Protein AF-A0A182IES1-F1 (afdb_monomer_lite)

Organism: Anopheles arabiensis (NCBI:txid7173)

Sequence (62 aa):
LTVEEASYQWKKLLTSYRTYKSKLRKSQQSGAVAEDVFRPRWFAFDAMKFLDDTMKDGTHLD

Secondary structure (DSSP, 8-state):
--HHHHHHHHHHHHHHHHHHHHHHHHHHHS---TTTS-----TTTGGGTTHHHHTTTT----

pLDDT: mean 82.19, std 15.47, range [39.19, 96.19]

Radius of gyration: 14.52 Å; chains: 1; bounding box: 36×18×39 Å

Structure (mmCIF, N/CA/C/O backbone):
data_AF-A0A182IES1-F1
#
_entry.id   AF-A0A182IES1-F1
#
loop_
_atom_site.group_PDB
_atom_site.id
_atom_site.type_symbol
_atom_site.label_atom_id
_atom_site.label_alt_id
_atom_site.label_comp_id
_atom_site.label_asym_id
_atom_site.label_entity_id
_atom_site.label_seq_id
_atom_site.pdbx_PDB_ins_code
_atom_site.Cartn_x
_atom_site.Cartn_y
_atom_site.Cartn_z
_atom_site.occupancy
_atom_site.B_iso_or_equiv
_atom_site.auth_seq_id
_atom_site.auth_comp_id
_atom_site.auth_asym_id
_atom_site.auth_atom_id
_atom_site.pdbx_PDB_model_num
ATOM 1 N N . LEU A 1 1 ? 9.361 3.507 -17.380 1.00 75.31 1 LEU A N 1
ATOM 2 C CA . LEU A 1 1 ? 9.529 3.680 -15.927 1.00 75.31 1 LEU A CA 1
ATOM 3 C C . LEU A 1 1 ? 11.022 3.746 -15.664 1.00 75.31 1 LEU A C 1
ATOM 5 O O . LEU A 1 1 ? 11.704 2.765 -15.951 1.00 75.31 1 LEU A O 1
ATOM 9 N N . THR A 1 2 ? 11.539 4.890 -15.230 1.00 96.19 2 THR A N 1
ATOM 10 C CA . THR A 1 2 ? 12.942 4.983 -14.803 1.00 96.19 2 TH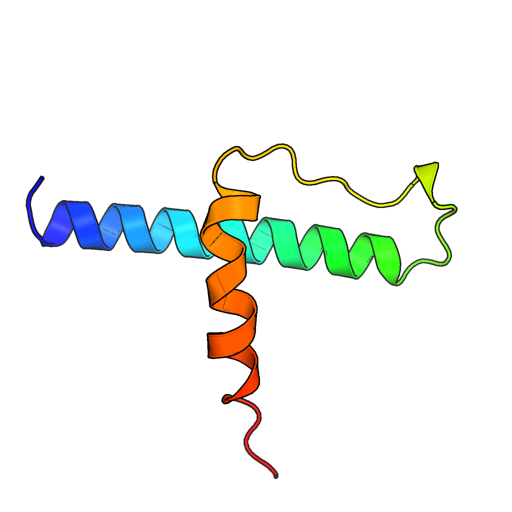R A CA 1
ATOM 11 C C . THR A 1 2 ? 13.123 4.331 -13.431 1.00 96.19 2 THR A C 1
ATOM 13 O O . THR A 1 2 ? 12.147 4.015 -12.740 1.00 96.19 2 THR A O 1
ATOM 16 N N . VAL A 1 3 ? 14.372 4.118 -13.018 1.00 95.06 3 VAL A N 1
ATOM 17 C CA . VAL A 1 3 ? 14.688 3.565 -11.691 1.00 95.06 3 VAL A CA 1
ATOM 18 C C . VAL A 1 3 ? 14.201 4.503 -10.579 1.00 95.06 3 VAL A C 1
ATOM 20 O O . VAL A 1 3 ? 13.690 4.048 -9.551 1.00 95.06 3 VAL A O 1
ATOM 23 N N . GLU A 1 4 ? 14.292 5.815 -10.793 1.00 95.75 4 GLU A N 1
ATOM 24 C CA . GLU A 1 4 ? 13.831 6.843 -9.859 1.00 95.75 4 GLU A CA 1
ATOM 25 C C . GLU A 1 4 ? 12.307 6.819 -9.719 1.00 95.75 4 GLU A C 1
ATOM 27 O O . GLU A 1 4 ? 11.785 6.819 -8.601 1.00 95.75 4 GLU A O 1
ATOM 32 N N . GLU A 1 5 ? 11.588 6.732 -10.841 1.00 94.88 5 GLU A N 1
ATOM 33 C CA . GLU A 1 5 ? 10.128 6.619 -10.854 1.00 94.88 5 GLU A CA 1
ATOM 34 C C . GLU A 1 5 ? 9.664 5.334 -10.160 1.00 94.88 5 GLU A C 1
ATOM 36 O O . GLU A 1 5 ? 8.747 5.373 -9.335 1.00 94.88 5 GLU A O 1
ATOM 41 N N . ALA A 1 6 ? 10.330 4.206 -10.436 1.00 94.38 6 ALA A N 1
ATOM 42 C CA . ALA A 1 6 ? 10.068 2.927 -9.777 1.00 94.38 6 ALA A CA 1
ATOM 43 C C . ALA A 1 6 ? 10.228 3.044 -8.257 1.00 94.38 6 ALA A C 1
ATOM 45 O O . ALA A 1 6 ? 9.338 2.671 -7.490 1.00 94.38 6 ALA A O 1
ATOM 46 N N . SER A 1 7 ? 11.347 3.627 -7.825 1.00 94.62 7 SER A N 1
ATOM 47 C CA . SER A 1 7 ? 11.681 3.814 -6.414 1.00 94.62 7 SER A CA 1
ATOM 48 C C . SER A 1 7 ? 10.688 4.735 -5.708 1.00 94.62 7 SER A C 1
ATOM 50 O O . SER A 1 7 ? 10.307 4.493 -4.559 1.00 94.62 7 SER A O 1
ATOM 52 N N . TYR A 1 8 ? 10.237 5.788 -6.387 1.00 95.25 8 TYR A N 1
ATOM 53 C CA . TYR A 1 8 ? 9.236 6.706 -5.860 1.00 95.25 8 TYR A CA 1
ATOM 54 C C . TYR A 1 8 ? 7.872 6.025 -5.682 1.00 95.25 8 TYR A C 1
ATOM 56 O O . TYR A 1 8 ? 7.267 6.125 -4.610 1.00 95.25 8 TYR A O 1
ATOM 64 N N . GLN A 1 9 ? 7.407 5.274 -6.685 1.00 95.25 9 GLN A N 1
ATOM 65 C CA . GLN A 1 9 ? 6.147 4.533 -6.582 1.00 95.25 9 GLN A CA 1
ATOM 66 C C . GLN A 1 9 ? 6.221 3.448 -5.506 1.00 95.25 9 GLN A C 1
ATOM 68 O O . GLN A 1 9 ? 5.295 3.319 -4.705 1.00 95.25 9 GLN A O 1
ATOM 73 N N . TRP A 1 10 ? 7.347 2.740 -5.406 1.00 94.25 10 TRP A N 1
ATOM 74 C CA . TRP A 1 10 ? 7.581 1.760 -4.349 1.00 94.25 10 TRP A CA 1
ATOM 75 C C . TRP A 1 10 ? 7.443 2.371 -2.949 1.00 94.25 10 TRP A C 1
ATOM 77 O O . TRP A 1 10 ? 6.717 1.840 -2.108 1.00 94.25 10 TRP A O 1
ATOM 87 N N . LYS A 1 11 ? 8.044 3.543 -2.703 1.00 95.19 11 LYS A N 1
ATOM 88 C CA . LYS A 1 11 ? 7.892 4.263 -1.425 1.00 95.19 11 LYS A CA 1
ATOM 89 C C . LYS A 1 11 ? 6.431 4.611 -1.125 1.00 95.19 11 LYS A C 1
ATOM 91 O O . LYS A 1 11 ? 5.991 4.471 0.015 1.00 95.19 11 LYS A O 1
ATOM 96 N N . LYS A 1 12 ? 5.653 5.025 -2.131 1.00 95.38 12 LYS A N 1
ATOM 97 C CA . LYS A 1 12 ? 4.218 5.325 -1.963 1.00 95.38 12 LYS A CA 1
ATOM 98 C C . LYS A 1 12 ? 3.399 4.080 -1.626 1.00 95.38 12 LYS A C 1
ATOM 100 O O . LYS A 1 12 ? 2.534 4.142 -0.747 1.00 95.38 12 LYS A O 1
ATOM 105 N N . LEU A 1 13 ? 3.686 2.963 -2.295 1.00 94.62 13 LEU A N 1
ATOM 106 C CA . LEU A 1 13 ? 3.078 1.666 -2.006 1.00 94.62 13 LEU A CA 1
ATOM 107 C C . LEU A 1 13 ? 3.391 1.239 -0.565 1.00 94.62 13 LEU A C 1
ATOM 109 O O . LEU A 1 13 ? 2.474 0.936 0.197 1.00 94.62 13 LEU A O 1
ATOM 113 N N . LEU A 1 14 ? 4.660 1.312 -0.148 1.00 94.31 14 LEU A N 1
ATOM 114 C CA . LEU A 1 14 ? 5.085 0.968 1.212 1.00 94.31 14 LEU A CA 1
ATOM 115 C C . LEU A 1 14 ? 4.382 1.810 2.281 1.00 94.31 14 LEU A C 1
ATOM 117 O O . LEU A 1 14 ? 3.887 1.266 3.271 1.00 94.31 14 LEU A O 1
ATOM 121 N N . THR A 1 15 ? 4.320 3.129 2.090 1.00 94.25 15 THR A N 1
ATOM 122 C CA . THR A 1 15 ? 3.625 4.032 3.018 1.00 94.25 15 THR A CA 1
ATOM 123 C C . THR A 1 15 ? 2.153 3.658 3.137 1.00 94.25 15 THR A C 1
ATOM 125 O O . THR A 1 15 ? 1.650 3.497 4.248 1.00 94.25 15 THR A O 1
ATOM 128 N N . SER A 1 16 ? 1.483 3.443 2.002 1.00 94.44 16 SER A N 1
ATOM 129 C CA . SER A 1 16 ? 0.072 3.056 1.974 1.00 94.44 16 SER A CA 1
ATOM 130 C C . SER A 1 16 ? -0.143 1.738 2.717 1.00 94.44 16 SER A C 1
ATOM 132 O O . SER A 1 16 ? -0.958 1.675 3.637 1.00 94.44 16 SER A O 1
ATOM 134 N N . TYR A 1 17 ? 0.650 0.713 2.407 1.00 94.69 17 TYR A N 1
ATOM 135 C CA . TYR A 1 17 ? 0.571 -0.589 3.062 1.00 94.69 17 TYR A CA 1
ATOM 136 C C . TYR A 1 17 ? 0.698 -0.487 4.587 1.00 94.69 17 TYR A C 1
ATOM 138 O O . TYR A 1 17 ? -0.162 -0.981 5.320 1.00 94.69 17 TYR A O 1
ATOM 146 N N . ARG A 1 18 ? 1.703 0.249 5.081 1.00 92.12 18 ARG A N 1
ATOM 147 C CA . ARG A 1 18 ? 1.907 0.483 6.522 1.00 92.12 18 ARG A CA 1
ATOM 148 C C . ARG A 1 18 ? 0.716 1.188 7.169 1.00 92.12 18 ARG A C 1
ATOM 150 O O . ARG A 1 18 ? 0.313 0.818 8.273 1.00 92.12 18 ARG A O 1
ATOM 157 N N . THR A 1 19 ? 0.121 2.171 6.493 1.00 93.06 19 THR A N 1
ATOM 158 C CA . THR A 1 19 ? -1.082 2.858 6.981 1.00 93.06 19 THR A CA 1
ATOM 159 C C . THR A 1 19 ? -2.264 1.900 7.109 1.00 93.06 19 THR A C 1
ATOM 161 O O . THR A 1 19 ? -2.911 1.875 8.157 1.00 93.06 19 THR A O 1
ATOM 164 N N . TYR A 1 20 ? -2.540 1.091 6.082 1.00 92.75 20 TYR A N 1
ATOM 165 C CA . TYR A 1 20 ? -3.632 0.113 6.121 1.00 92.75 20 TYR A CA 1
ATOM 166 C C . TYR A 1 20 ? -3.392 -0.967 7.185 1.00 92.75 20 TYR A C 1
ATOM 168 O O . TYR A 1 20 ? -4.312 -1.290 7.933 1.00 92.75 20 TYR A O 1
ATOM 176 N N . LYS A 1 21 ? -2.151 -1.448 7.332 1.00 91.31 21 LYS A N 1
ATOM 177 C CA . LYS A 1 21 ? -1.762 -2.409 8.376 1.00 91.31 21 LYS A CA 1
ATOM 178 C C . LYS A 1 21 ? -1.955 -1.837 9.782 1.00 91.31 21 LYS A C 1
ATOM 180 O O . LYS A 1 21 ? -2.486 -2.512 10.658 1.00 91.31 21 LYS A O 1
ATOM 185 N N . SER A 1 22 ? -1.584 -0.573 9.998 1.00 89.94 22 SER A N 1
ATOM 186 C CA . SER A 1 22 ? -1.804 0.117 11.276 1.00 89.94 22 SER A CA 1
ATOM 187 C C . SER A 1 22 ? -3.294 0.252 11.605 1.00 89.94 22 SER A C 1
ATOM 189 O O . SER A 1 22 ? -3.693 -0.022 12.735 1.00 89.94 22 SER A O 1
ATOM 191 N N . LYS A 1 23 ? -4.131 0.609 10.619 1.00 89.88 23 LYS A N 1
ATOM 192 C CA . LYS A 1 23 ? -5.595 0.667 10.784 1.00 89.88 23 LYS A CA 1
ATOM 193 C C . LYS A 1 23 ? -6.185 -0.701 11.128 1.00 89.88 23 LYS A C 1
ATOM 195 O O . LYS A 1 23 ? -6.963 -0.790 12.072 1.00 89.88 23 LYS A O 1
ATOM 200 N N . LEU A 1 24 ? -5.763 -1.751 10.418 1.00 89.56 24 LEU A N 1
ATOM 201 C CA . LEU A 1 24 ? -6.180 -3.128 10.685 1.00 89.56 24 LEU A CA 1
ATOM 202 C C . LEU A 1 24 ? -5.824 -3.538 12.120 1.00 89.56 24 LEU A C 1
ATOM 204 O O . LEU A 1 24 ? -6.711 -3.910 12.884 1.00 89.56 24 LEU A O 1
ATOM 208 N N . ARG A 1 25 ? -4.563 -3.355 12.532 1.00 87.38 25 ARG A N 1
ATOM 209 C CA . ARG A 1 25 ? -4.111 -3.678 13.893 1.00 87.38 25 ARG A CA 1
ATOM 210 C C . ARG A 1 25 ? -4.888 -2.913 14.964 1.00 87.38 25 ARG A C 1
ATOM 212 O O . ARG A 1 25 ? -5.292 -3.502 15.957 1.00 87.38 25 ARG A O 1
ATOM 219 N N . LYS A 1 26 ? -5.115 -1.609 14.768 1.00 85.88 26 LYS A N 1
ATOM 220 C CA . LYS A 1 26 ? -5.889 -0.788 15.714 1.00 85.88 26 LYS A CA 1
ATOM 221 C C . LYS A 1 26 ? -7.331 -1.270 15.837 1.00 85.88 26 LYS A C 1
ATOM 223 O O . LYS A 1 26 ? -7.833 -1.358 16.949 1.00 85.88 26 LYS A O 1
ATOM 228 N N . SER A 1 27 ? -7.965 -1.625 14.718 1.00 85.38 27 SER A N 1
ATOM 229 C CA . SER A 1 27 ? -9.339 -2.139 14.734 1.00 85.38 27 SER A CA 1
ATOM 230 C C . SER A 1 27 ? -9.474 -3.482 15.455 1.00 85.38 27 SER A C 1
ATOM 232 O O . SER A 1 27 ? -10.526 -3.766 16.007 1.00 85.38 27 SER A O 1
ATOM 234 N N . GLN A 1 28 ? -8.404 -4.283 15.490 1.00 83.06 28 GLN A N 1
ATOM 235 C CA . GLN A 1 28 ? -8.361 -5.562 16.204 1.00 83.06 28 GLN A CA 1
ATOM 236 C C . GLN A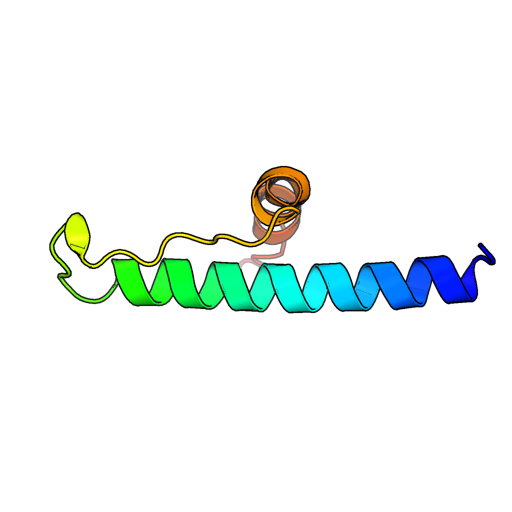 1 28 ? -8.044 -5.409 17.703 1.00 83.06 28 GLN A C 1
ATOM 238 O O . GLN A 1 28 ? -8.291 -6.334 18.467 1.00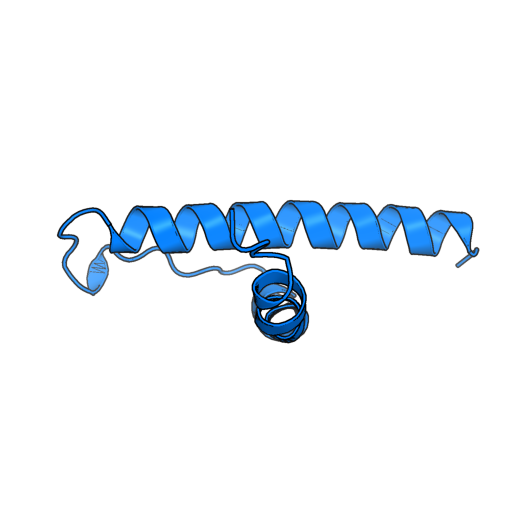 83.06 28 GLN A O 1
ATOM 243 N N . GLN A 1 29 ? -7.454 -4.282 18.124 1.00 77.94 29 GLN A N 1
ATOM 244 C CA . GLN A 1 29 ? -7.075 -4.033 19.524 1.00 77.94 29 GLN A CA 1
ATOM 245 C C . GLN A 1 29 ? -8.223 -3.487 20.376 1.00 77.94 29 GLN A C 1
ATOM 247 O O . GLN A 1 29 ? -8.294 -3.793 21.564 1.00 77.94 29 GLN A O 1
ATO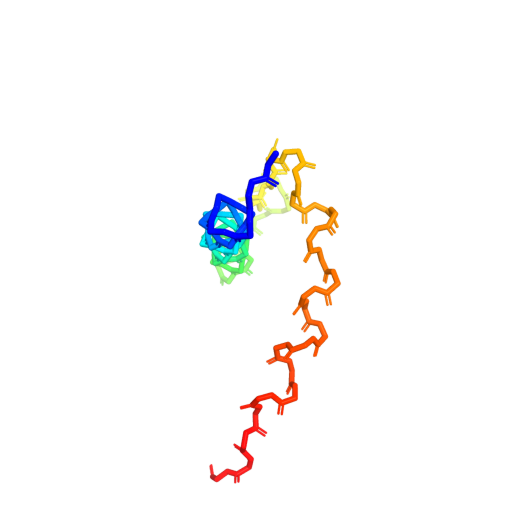M 252 N N . SER A 1 30 ? -9.120 -2.682 19.804 1.00 62.84 30 SER A N 1
ATOM 253 C CA . SER A 1 30 ? -10.422 -2.446 20.434 1.00 62.84 30 SER A CA 1
ATOM 254 C C . SER A 1 30 ? -11.174 -3.771 20.439 1.00 62.84 30 SER A C 1
ATOM 256 O O . SER A 1 30 ? -11.099 -4.465 19.431 1.00 62.84 30 SER A O 1
ATOM 258 N N . GLY A 1 31 ? -11.893 -4.125 21.511 1.00 61.69 31 GLY A N 1
ATOM 259 C CA . GLY A 1 31 ? -12.780 -5.304 21.596 1.00 61.69 31 GLY A CA 1
ATOM 260 C C . GLY A 1 31 ? -13.984 -5.240 20.643 1.00 61.69 31 GLY A C 1
ATOM 261 O O . GLY A 1 31 ? -15.121 -5.460 21.041 1.00 61.69 31 GLY A O 1
ATOM 262 N N . ALA A 1 32 ? -13.708 -4.860 19.402 1.00 62.97 32 ALA A N 1
ATOM 263 C CA . ALA A 1 32 ? -14.574 -4.720 18.265 1.00 62.97 32 ALA A CA 1
ATOM 264 C C . ALA A 1 32 ? -15.149 -6.092 17.921 1.00 62.97 32 ALA A C 1
ATOM 266 O O . ALA A 1 32 ? -14.425 -7.088 17.819 1.00 62.97 32 ALA A O 1
ATOM 267 N N . VAL A 1 33 ? -16.464 -6.133 17.736 1.00 62.97 33 VAL A N 1
ATOM 268 C CA . VAL A 1 33 ? -17.151 -7.302 17.190 1.00 62.97 33 VAL A CA 1
ATOM 269 C C . VAL A 1 33 ? -16.605 -7.532 15.771 1.00 62.97 33 VAL A C 1
ATOM 271 O O . VAL A 1 33 ? -16.151 -6.592 15.126 1.00 62.97 33 VAL A O 1
ATOM 274 N N . ALA A 1 34 ? -16.604 -8.763 15.252 1.00 63.34 34 ALA A N 1
ATOM 275 C CA . ALA A 1 34 ? -15.998 -9.090 13.948 1.00 63.34 34 ALA A CA 1
ATOM 276 C C . ALA A 1 34 ? -16.499 -8.228 12.755 1.00 63.34 34 ALA A C 1
ATOM 278 O O . ALA A 1 34 ? -15.826 -8.134 11.722 1.00 63.34 34 ALA A O 1
ATOM 279 N N . GLU A 1 35 ? -17.663 -7.593 12.908 1.00 65.44 35 GLU A N 1
ATOM 280 C CA . GLU A 1 35 ? -18.269 -6.616 11.992 1.00 65.44 35 GLU A CA 1
ATOM 281 C C . GLU A 1 35 ? -17.521 -5.261 11.964 1.00 65.44 35 GLU A C 1
ATOM 283 O O . GLU A 1 35 ? -17.458 -4.617 10.918 1.00 65.44 35 GLU A O 1
ATOM 288 N N . ASP A 1 36 ? -16.885 -4.862 13.070 1.00 71.19 36 ASP A N 1
ATOM 289 C CA . ASP A 1 36 ? -16.215 -3.565 13.264 1.00 71.19 36 ASP A CA 1
ATOM 290 C C . ASP A 1 36 ? -14.719 -3.583 12.890 1.00 71.19 36 ASP A C 1
ATOM 292 O O . ASP A 1 36 ? -14.039 -2.550 12.891 1.00 71.19 36 ASP A O 1
ATOM 296 N N . VAL A 1 37 ? -14.172 -4.756 12.554 1.00 80.06 37 VAL A N 1
ATOM 297 C CA . VAL A 1 37 ? -12.768 -4.887 12.146 1.00 80.06 37 VAL A CA 1
ATOM 298 C C . VAL A 1 37 ? -12.567 -4.226 10.783 1.00 80.06 37 VAL A C 1
ATOM 300 O O . VAL A 1 37 ? -13.222 -4.556 9.792 1.00 80.06 37 VAL A O 1
ATOM 303 N N . PHE A 1 38 ? -11.603 -3.308 10.706 1.00 85.50 38 PHE A N 1
ATOM 304 C CA . PHE A 1 38 ? -11.276 -2.592 9.481 1.00 85.50 38 PHE A CA 1
ATOM 305 C C . PHE A 1 38 ? -10.836 -3.571 8.390 1.00 85.50 38 PHE A C 1
ATOM 307 O O . PHE A 1 38 ? -9.854 -4.292 8.552 1.00 85.50 38 PHE A O 1
ATOM 314 N N . ARG A 1 39 ? -11.518 -3.544 7.240 1.00 86.56 39 ARG A N 1
ATOM 315 C CA . ARG A 1 39 ? -11.164 -4.345 6.060 1.00 86.56 39 ARG A CA 1
ATOM 316 C C . ARG A 1 39 ? -10.484 -3.463 5.006 1.00 86.56 39 ARG A C 1
ATOM 318 O O . ARG A 1 39 ? -11.146 -2.597 4.425 1.00 86.56 39 ARG A O 1
ATOM 325 N N . PRO A 1 40 ? -9.178 -3.647 4.740 1.00 88.44 40 PRO A N 1
ATOM 326 C CA . PRO A 1 40 ? -8.477 -2.935 3.677 1.00 88.44 40 PRO A CA 1
ATOM 327 C C . PRO A 1 40 ? -9.136 -3.186 2.313 1.00 88.44 40 PRO A C 1
ATOM 329 O O . PRO A 1 40 ? -9.201 -4.319 1.858 1.00 88.44 40 PRO A O 1
ATOM 332 N N . ARG A 1 41 ? -9.606 -2.126 1.643 1.00 89.44 41 ARG A N 1
ATOM 333 C CA . ARG A 1 41 ? -10.154 -2.195 0.268 1.00 89.44 41 ARG A CA 1
ATOM 334 C C . ARG A 1 41 ? -9.139 -1.820 -0.811 1.00 89.44 41 ARG A C 1
ATOM 336 O O . ARG A 1 41 ? -9.473 -1.724 -1.987 1.00 89.44 41 ARG A O 1
ATOM 343 N N . TRP A 1 42 ? -7.908 -1.527 -0.408 1.00 92.56 42 TRP A N 1
ATOM 344 C CA . TRP A 1 42 ? -6.868 -1.112 -1.332 1.00 92.56 42 TRP A CA 1
ATOM 345 C C . TRP A 1 42 ? -6.340 -2.316 -2.111 1.00 92.56 42 TRP A C 1
ATOM 347 O O . TRP A 1 42 ? -5.857 -3.269 -1.508 1.00 92.56 42 TRP A O 1
ATOM 357 N N . PHE A 1 43 ? -6.414 -2.250 -3.443 1.00 90.75 43 PHE A N 1
ATOM 358 C CA . PHE A 1 43 ? -6.162 -3.385 -4.341 1.00 90.75 43 PHE A CA 1
ATOM 359 C C . PHE A 1 43 ? -4.794 -4.059 -4.142 1.00 90.75 43 PHE A C 1
ATOM 361 O O . PHE A 1 43 ? -4.669 -5.264 -4.321 1.00 90.75 43 PHE A O 1
ATOM 368 N N . ALA A 1 44 ? -3.768 -3.293 -3.762 1.00 92.31 44 ALA A N 1
ATOM 369 C CA . ALA A 1 44 ? -2.416 -3.811 -3.573 1.00 92.31 44 ALA A CA 1
ATOM 370 C C . ALA A 1 44 ? -2.156 -4.322 -2.148 1.00 92.31 44 ALA A C 1
ATOM 372 O O . ALA A 1 44 ? -1.066 -4.814 -1.875 1.00 92.31 44 ALA A O 1
ATOM 373 N N . PHE A 1 45 ? -3.120 -4.214 -1.227 1.00 93.50 45 PHE A N 1
ATOM 374 C CA . PHE A 1 45 ? -2.901 -4.584 0.170 1.00 93.50 45 PHE A CA 1
ATOM 375 C C . PHE A 1 45 ? -2.517 -6.060 0.318 1.00 93.50 45 PHE A C 1
ATOM 377 O O . PHE A 1 45 ? -1.512 -6.364 0.956 1.00 93.50 45 PHE A O 1
ATOM 384 N N . ASP A 1 46 ? -3.274 -6.961 -0.314 1.00 92.44 46 ASP A N 1
ATOM 385 C CA . ASP A 1 46 ? -2.997 -8.399 -0.266 1.00 92.44 46 ASP A CA 1
ATOM 386 C C . ASP A 1 46 ? -1.697 -8.755 -0.989 1.00 92.44 46 ASP A C 1
ATOM 388 O O . ASP A 1 46 ? -0.899 -9.533 -0.472 1.00 92.44 46 ASP A O 1
ATOM 392 N N . ALA A 1 47 ? -1.434 -8.113 -2.130 1.00 93.94 47 ALA A N 1
ATOM 393 C CA . ALA A 1 47 ? -0.198 -8.297 -2.886 1.00 93.94 47 ALA A CA 1
ATOM 394 C C . ALA A 1 47 ? 1.051 -7.853 -2.110 1.00 93.94 47 ALA A C 1
ATOM 396 O O . ALA A 1 47 ? 2.142 -8.319 -2.407 1.00 93.94 47 ALA A O 1
ATOM 397 N N . MET A 1 48 ? 0.908 -6.967 -1.120 1.00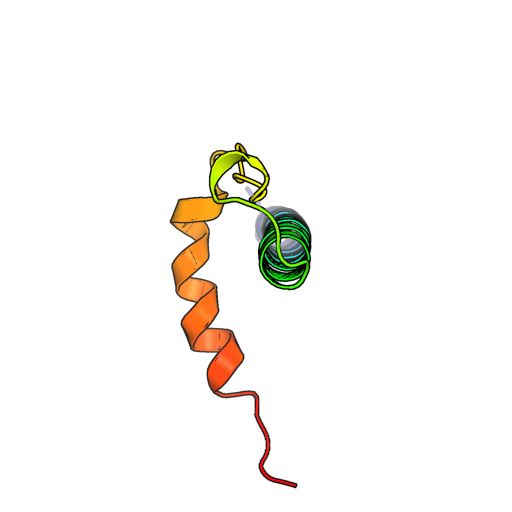 94.00 48 MET A N 1
ATOM 398 C CA . MET A 1 48 ? 2.008 -6.467 -0.293 1.00 94.00 48 MET A CA 1
ATOM 399 C C . MET A 1 48 ? 2.168 -7.207 1.040 1.00 94.00 48 MET A C 1
ATOM 401 O O . MET A 1 48 ? 3.086 -6.886 1.794 1.00 94.00 48 MET A O 1
ATOM 405 N N . LYS A 1 49 ? 1.341 -8.225 1.328 1.00 91.25 49 LYS A N 1
ATOM 406 C CA . LYS A 1 49 ? 1.433 -9.025 2.565 1.00 91.25 49 LYS A CA 1
ATOM 407 C C . LYS A 1 49 ? 2.767 -9.750 2.743 1.00 91.25 49 LYS A C 1
ATOM 409 O O . LYS A 1 49 ? 3.159 -9.984 3.876 1.00 91.25 49 LYS A O 1
ATOM 414 N N . PHE A 1 50 ? 3.513 -10.028 1.671 1.00 89.25 50 PHE A N 1
ATOM 415 C CA . PHE A 1 50 ? 4.860 -10.615 1.779 1.00 89.25 50 PHE A CA 1
ATOM 416 C C . PHE A 1 50 ? 5.835 -9.745 2.595 1.00 89.25 50 PHE A C 1
ATOM 418 O O . PHE A 1 50 ? 6.832 -10.237 3.116 1.00 89.25 50 PHE A O 1
ATOM 425 N N . LEU A 1 51 ? 5.548 -8.447 2.739 1.00 89.38 51 LEU A N 1
ATOM 426 C CA . LEU A 1 51 ? 6.336 -7.550 3.579 1.00 89.38 51 LEU A CA 1
ATOM 427 C C . LEU A 1 51 ? 6.164 -7.834 5.075 1.00 89.38 51 LEU A C 1
ATOM 429 O O . LEU A 1 51 ? 6.990 -7.382 5.867 1.00 89.38 51 LEU A O 1
ATOM 433 N N . ASP A 1 52 ? 5.127 -8.571 5.483 1.00 86.12 52 ASP A N 1
ATOM 434 C CA . ASP A 1 52 ? 4.916 -8.934 6.883 1.00 86.12 52 ASP A CA 1
ATOM 435 C C . ASP A 1 52 ? 6.078 -9.751 7.449 1.00 86.12 52 ASP A C 1
ATOM 437 O O . ASP A 1 52 ? 6.446 -9.540 8.604 1.00 86.12 52 ASP A O 1
ATOM 441 N N . ASP A 1 53 ? 6.689 -10.613 6.638 1.00 76.62 53 ASP A N 1
ATOM 442 C CA . ASP A 1 53 ? 7.802 -11.457 7.073 1.00 76.62 53 ASP A CA 1
ATOM 443 C C . ASP A 1 53 ? 9.115 -10.671 7.118 1.00 76.62 53 ASP A C 1
ATOM 445 O O . ASP A 1 53 ? 9.850 -10.756 8.095 1.00 76.62 53 ASP A O 1
ATOM 449 N N . THR A 1 54 ? 9.326 -9.758 6.165 1.00 68.25 54 THR A N 1
ATOM 45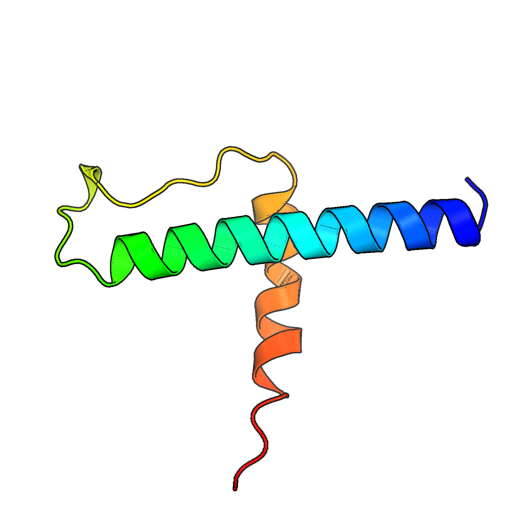0 C CA . THR A 1 54 ? 10.503 -8.866 6.156 1.00 68.25 54 THR A CA 1
ATOM 451 C C . THR A 1 54 ? 10.567 -7.905 7.348 1.00 68.25 54 THR A C 1
ATOM 453 O O . THR A 1 54 ? 11.622 -7.352 7.643 1.00 68.25 54 THR A O 1
ATOM 456 N N . MET A 1 55 ? 9.438 -7.665 8.027 1.00 61.97 55 MET A N 1
ATOM 457 C CA . MET A 1 55 ? 9.356 -6.765 9.181 1.00 61.97 55 MET A CA 1
ATOM 458 C C . MET A 1 55 ? 9.479 -7.486 10.533 1.00 61.97 55 MET A C 1
ATOM 460 O O . MET A 1 55 ? 9.606 -6.799 11.545 1.00 61.97 55 MET A O 1
ATOM 464 N N . LYS A 1 56 ? 9.429 -8.828 10.578 1.00 58.91 56 LYS A N 1
ATOM 465 C CA . LYS A 1 56 ? 9.606 -9.611 11.821 1.00 58.91 56 LYS A CA 1
ATOM 466 C C . LYS A 1 56 ? 11.081 -9.766 12.199 1.00 58.91 56 LYS A C 1
ATOM 468 O O . LYS A 1 56 ? 11.412 -9.753 13.380 1.00 58.91 56 LYS A O 1
ATOM 473 N N . ASP A 1 57 ? 11.966 -9.789 11.209 1.00 56.53 57 ASP A N 1
ATOM 474 C CA . ASP A 1 57 ? 13.411 -9.944 11.426 1.00 56.53 57 ASP A CA 1
ATOM 475 C C . ASP A 1 57 ? 14.100 -8.652 11.910 1.00 56.53 57 ASP A C 1
ATOM 477 O O . ASP A 1 57 ? 15.283 -8.652 12.229 1.00 56.53 57 ASP A O 1
ATOM 481 N N . GLY A 1 58 ? 13.358 -7.541 12.006 1.00 53.97 58 GLY A N 1
ATOM 482 C CA . GLY A 1 58 ? 13.833 -6.280 12.586 1.00 53.97 58 GLY A CA 1
ATOM 483 C C . GLY A 1 58 ? 13.660 -6.174 14.105 1.00 53.97 58 GLY A C 1
ATOM 484 O O . GLY A 1 58 ? 13.965 -5.125 14.670 1.00 53.97 58 GLY A O 1
ATOM 485 N N . THR A 1 59 ? 13.145 -7.215 14.769 1.00 49.19 59 THR A N 1
ATOM 486 C CA . THR A 1 59 ? 13.090 -7.267 16.236 1.00 49.19 59 THR A CA 1
ATOM 487 C C . THR A 1 59 ? 14.487 -7.601 16.755 1.00 49.19 59 THR A C 1
ATOM 489 O O . THR A 1 59 ? 14.826 -8.762 16.970 1.00 49.19 59 THR A O 1
ATOM 492 N N . HIS A 1 60 ? 15.323 -6.571 16.899 1.00 48.50 60 HIS A N 1
ATOM 493 C CA . HIS A 1 60 ? 16.532 -6.671 17.702 1.00 48.50 60 HIS A CA 1
ATOM 494 C C . HIS A 1 60 ? 16.091 -7.047 19.120 1.00 48.50 60 HIS A C 1
ATOM 496 O O . HIS A 1 60 ? 15.280 -6.348 19.729 1.00 48.50 60 HIS A O 1
ATOM 502 N N . LEU A 1 61 ? 16.562 -8.203 19.586 1.00 44.41 61 LEU A N 1
ATOM 503 C CA . LEU A 1 61 ? 16.648 -8.518 21.004 1.00 44.41 61 LEU A CA 1
ATOM 504 C C . LEU A 1 61 ? 17.496 -7.410 21.636 1.00 44.41 61 LEU A C 1
ATOM 506 O O . LEU A 1 61 ? 18.677 -7.339 21.306 1.00 44.41 61 LEU A O 1
ATOM 510 N N . ASP A 1 62 ? 16.878 -6.564 22.455 1.00 39.19 62 ASP A N 1
ATOM 511 C CA . ASP A 1 62 ? 17.505 -5.735 23.491 1.00 39.19 62 ASP A CA 1
ATOM 512 C C . ASP A 1 62 ? 16.516 -5.598 24.659 1.00 39.19 62 ASP A C 1
ATOM 514 O O . ASP A 1 62 ? 15.343 -5.220 24.409 1.00 39.19 62 ASP A O 1
#

Foldseek 3Di:
DDPVVVVVVVVVLVVVLVVQVVQQVVQVPPPDDPVSRDDDPDPCNVVCCVVVVVVVVPPPDD